Protein AF-A0A1V4V571-F1 (afdb_monomer_lite)

Secondary structure (DSSP, 8-state):
---------S-----S-S-TT--EEEPSS--S--B--TTS-S-B-EEEEEETHHHHT---HHHHHHTTT----HHHHTTSS-----EEEETTEEEEEEEEE-HHHHHHHHHTTSEEE-SSPPPGGG-

Radius of gyration: 15.04 Å; chains: 1; bounding box: 41×31×43 Å

Sequence (127 aa):
MRTSSCQVLAGMVMTEDMPRCSKAIVFEGPEDVYGPCGCGMDMAILPVLVPKVWYVEERPVAVEDQGFCLGQDYRRISGFSCTNVFEHHIGEDEYLANFSCCRRCAEQAVEQGFAVWSEKEYPMSLR

Structure (mmCIF, N/CA/C/O backbone):
data_AF-A0A1V4V571-F1
#
_entry.id   AF-A0A1V4V571-F1
#
loop_
_atom_site.group_PDB
_atom_site.id
_atom_site.type_symbol
_atom_site.label_atom_id
_atom_site.label_alt_id
_atom_site.label_comp_id
_atom_site.label_asym_id
_atom_site.label_entity_id
_atom_site.label_seq_id
_atom_site.pdbx_PDB_ins_code
_atom_site.Cartn_x
_atom_site.Cartn_y
_atom_site.Cartn_z
_atom_site.occupancy
_atom_site.B_iso_or_equiv
_atom_site.auth_seq_id
_atom_site.auth_comp_id
_atom_site.auth_asym_id
_atom_site.auth_atom_id
_atom_site.pdbx_PDB_model_num
ATOM 1 N N . MET A 1 1 ? -10.657 12.141 30.806 1.00 40.62 1 MET A N 1
ATOM 2 C CA . MET A 1 1 ? -11.573 13.001 30.024 1.00 40.62 1 MET A CA 1
ATOM 3 C C . MET A 1 1 ? -10.760 13.913 29.115 1.00 40.62 1 MET A C 1
ATOM 5 O O . MET A 1 1 ? -10.255 14.925 29.581 1.00 40.62 1 MET A O 1
ATOM 9 N N . ARG A 1 2 ? -10.595 13.538 27.844 1.00 30.69 2 ARG A N 1
ATOM 10 C CA . ARG A 1 2 ? -10.249 14.456 26.749 1.00 30.69 2 ARG A CA 1
ATOM 11 C C . ARG A 1 2 ? -10.996 13.971 25.514 1.00 30.69 2 ARG A C 1
ATOM 13 O O . ARG A 1 2 ? -10.610 13.000 24.881 1.00 30.69 2 ARG A O 1
ATOM 20 N N . THR A 1 3 ? -12.129 14.604 25.262 1.00 41.94 3 THR A N 1
ATOM 21 C CA . THR A 1 3 ? -12.856 14.550 23.998 1.00 41.94 3 THR A CA 1
ATOM 22 C C . THR A 1 3 ? -12.029 15.295 22.957 1.00 41.94 3 THR A C 1
ATOM 24 O O . THR A 1 3 ? -11.776 16.485 23.139 1.00 41.94 3 THR A O 1
ATOM 27 N N . SER A 1 4 ? -11.604 14.619 21.892 1.00 37.19 4 SER A N 1
ATOM 28 C CA . SER A 1 4 ? -11.083 15.288 20.699 1.00 37.19 4 SER A CA 1
ATOM 29 C C . SER A 1 4 ? -11.888 14.820 19.495 1.00 37.19 4 SER A C 1
ATOM 31 O O . SER A 1 4 ? -11.753 13.691 19.017 1.00 37.19 4 SER A O 1
ATOM 33 N N . SER A 1 5 ? -12.807 15.692 19.093 1.00 38.78 5 SER A N 1
ATOM 34 C CA . SER A 1 5 ? -13.631 15.586 17.899 1.00 38.78 5 SER A CA 1
ATOM 35 C C . SER A 1 5 ? -12.738 15.586 16.661 1.00 38.78 5 SER A C 1
ATOM 37 O O . SER A 1 5 ? -11.959 16.513 16.467 1.00 38.78 5 SER A O 1
ATOM 39 N N . CYS A 1 6 ? -12.887 14.582 15.801 1.00 38.72 6 CYS A N 1
ATOM 40 C CA . CYS A 1 6 ? -12.353 14.619 14.445 1.00 38.72 6 CYS A CA 1
ATOM 41 C C . CYS A 1 6 ? -13.554 14.593 13.495 1.00 38.72 6 CYS A C 1
ATOM 43 O O . CYS A 1 6 ? -14.197 13.561 13.317 1.00 38.72 6 CYS A O 1
ATOM 45 N N . GLN A 1 7 ? -13.922 15.768 12.984 1.00 34.75 7 GLN A N 1
ATOM 46 C CA . GLN A 1 7 ? -14.890 15.901 11.903 1.00 34.75 7 GLN A CA 1
ATOM 47 C C . GLN A 1 7 ? -14.189 15.491 10.606 1.00 34.75 7 GLN A C 1
ATOM 49 O O . GLN A 1 7 ? -13.417 16.267 10.050 1.00 34.75 7 G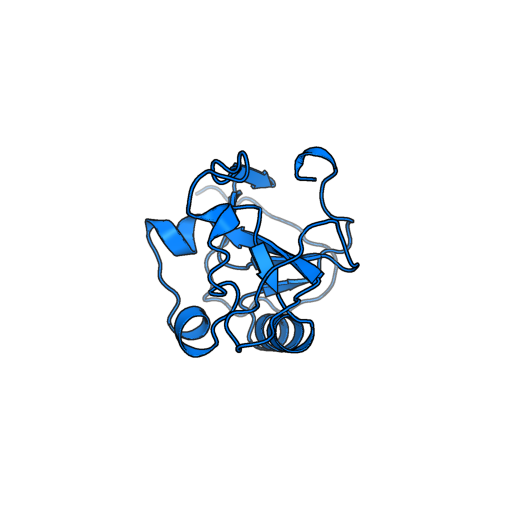LN A O 1
ATOM 54 N N . VAL A 1 8 ? -14.456 14.275 10.136 1.00 41.72 8 VAL A N 1
ATOM 55 C CA . VAL A 1 8 ? -14.208 13.897 8.743 1.00 41.72 8 VAL A CA 1
ATOM 56 C C . VAL A 1 8 ? -15.495 14.185 7.982 1.00 41.72 8 VAL A C 1
ATOM 58 O O . VAL A 1 8 ? -16.567 13.677 8.316 1.00 41.72 8 VAL A O 1
ATOM 61 N N . LEU A 1 9 ? -15.394 15.089 7.013 1.00 38.22 9 LEU A N 1
ATOM 62 C CA . LEU A 1 9 ? -16.478 15.440 6.110 1.00 38.22 9 LEU A CA 1
ATOM 63 C C . LEU A 1 9 ? -16.899 14.208 5.294 1.00 38.22 9 LEU A C 1
ATOM 65 O O . LEU A 1 9 ? -16.070 13.544 4.688 1.00 38.22 9 LEU A O 1
ATOM 69 N N . ALA A 1 10 ? -18.215 13.993 5.278 1.00 38.94 10 ALA A N 1
ATOM 70 C CA . ALA A 1 10 ? -19.000 13.176 4.355 1.00 38.94 10 ALA A CA 1
ATOM 71 C C . ALA A 1 10 ? -18.814 11.640 4.388 1.00 38.94 10 ALA A C 1
ATOM 73 O O . ALA A 1 10 ? -18.152 11.041 3.553 1.00 38.94 10 ALA A O 1
ATOM 74 N N . GLY A 1 11 ? -19.611 10.993 5.248 1.00 39.12 11 GLY A N 1
ATOM 75 C CA . GLY A 1 11 ? -20.496 9.927 4.760 1.00 39.12 11 GLY A CA 1
ATOM 76 C C . GLY A 1 11 ? -19.967 8.494 4.708 1.00 39.12 11 GLY A C 1
ATOM 77 O O . GLY A 1 11 ? -20.285 7.789 3.758 1.00 39.12 11 GLY A O 1
ATOM 78 N N . MET A 1 12 ? -19.261 8.013 5.733 1.00 40.06 12 MET A N 1
ATOM 79 C CA . MET A 1 12 ? -19.077 6.570 5.935 1.00 40.06 12 MET A CA 1
ATOM 80 C C . MET A 1 12 ? -19.382 6.190 7.383 1.00 40.06 12 MET A C 1
ATOM 82 O O . MET A 1 12 ? -18.822 6.749 8.324 1.00 40.06 12 MET A O 1
ATOM 86 N N . VAL A 1 13 ? -20.322 5.257 7.553 1.00 37.69 13 VAL A N 1
ATOM 87 C CA . VAL A 1 13 ? -20.667 4.651 8.840 1.00 37.69 13 VAL A CA 1
ATOM 88 C C . VAL A 1 13 ? -19.448 3.857 9.303 1.00 37.69 13 VAL A C 1
ATOM 90 O O . VAL A 1 13 ? -19.160 2.781 8.790 1.00 37.69 13 VAL A O 1
ATOM 93 N N . MET A 1 14 ? -18.700 4.438 10.236 1.00 36.88 14 MET A N 1
ATOM 94 C CA . MET A 1 14 ? -17.609 3.782 10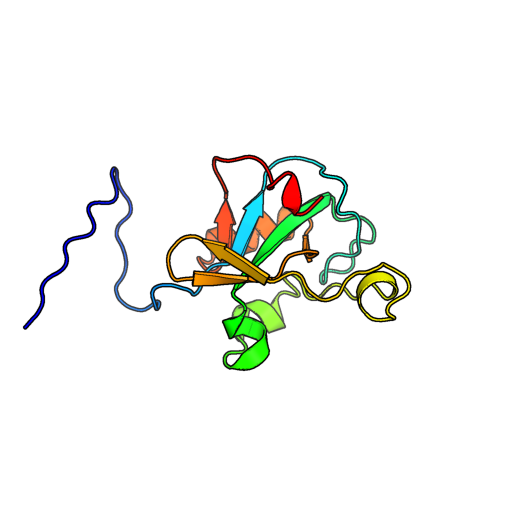.945 1.00 36.88 14 MET A CA 1
ATOM 95 C C . MET A 1 14 ? -18.225 2.708 11.844 1.00 36.88 14 MET A C 1
ATOM 97 O O . MET A 1 14 ? -18.754 3.024 12.907 1.00 36.88 14 MET A O 1
ATOM 101 N N . THR A 1 15 ? -18.212 1.450 11.410 1.00 41.50 15 THR A N 1
ATOM 102 C CA . THR A 1 15 ? -18.465 0.325 12.314 1.00 41.50 15 THR A CA 1
ATOM 103 C C . THR A 1 15 ? -17.322 0.262 13.323 1.00 41.50 15 THR A C 1
ATOM 105 O O . THR A 1 15 ? -16.152 0.173 12.949 1.00 41.50 15 THR A O 1
ATOM 108 N N . GLU A 1 16 ? -17.680 0.386 14.595 1.00 41.47 16 GLU A N 1
ATOM 109 C CA . GLU A 1 16 ? -16.802 0.357 15.761 1.00 41.47 16 GLU A CA 1
ATOM 110 C C . GLU A 1 16 ? -16.140 -1.026 15.902 1.00 41.47 16 GLU A C 1
ATOM 112 O O . GLU A 1 16 ? -16.739 -1.888 16.520 1.00 41.47 16 GLU A O 1
ATOM 117 N N . ASP A 1 17 ? -14.970 -1.263 15.286 1.00 44.22 17 ASP A N 1
ATOM 118 C CA . ASP A 1 17 ? -13.936 -2.226 15.758 1.00 44.22 17 ASP A CA 1
ATOM 119 C C . ASP A 1 17 ? -12.693 -2.301 14.832 1.00 44.22 17 ASP A C 1
ATOM 121 O O . ASP A 1 17 ? -12.148 -3.365 14.551 1.00 44.22 17 ASP A O 1
ATOM 125 N N . MET A 1 18 ? -12.201 -1.166 14.323 1.00 42.97 18 MET A N 1
ATOM 126 C CA . MET A 1 18 ? -10.849 -1.117 13.743 1.00 42.97 18 MET A CA 1
ATOM 127 C C . MET A 1 18 ? -10.070 0.041 14.363 1.00 42.97 18 MET A C 1
ATOM 129 O O . MET A 1 18 ? -10.580 1.169 14.354 1.00 42.97 18 MET A O 1
ATOM 133 N N . PRO A 1 19 ? -8.861 -0.202 14.905 1.00 44.59 19 PRO A N 1
ATOM 134 C CA . PRO A 1 19 ? -8.013 0.862 15.410 1.00 44.59 19 PRO A CA 1
ATOM 135 C C . PRO A 1 19 ? -7.827 1.943 14.343 1.00 44.59 19 PRO A C 1
ATOM 137 O O . PRO A 1 19 ? -7.688 1.671 13.146 1.00 44.59 19 PRO A O 1
ATOM 140 N N . ARG A 1 20 ? -7.817 3.206 14.780 1.00 46.47 20 ARG A N 1
ATOM 141 C CA . ARG A 1 20 ? -7.194 4.269 13.984 1.00 46.47 20 ARG A CA 1
ATOM 142 C C . ARG A 1 20 ? -5.766 3.783 13.711 1.00 46.47 20 ARG A C 1
ATOM 144 O O . ARG A 1 20 ? -5.101 3.448 14.685 1.00 46.47 20 ARG A O 1
ATOM 151 N N . CYS A 1 21 ? -5.355 3.713 12.437 1.00 54.72 21 CYS A N 1
ATOM 152 C CA . CYS A 1 21 ? -4.056 3.195 11.960 1.00 54.72 21 CYS A CA 1
ATOM 153 C C . CYS A 1 21 ? -3.988 1.715 11.486 1.00 54.72 21 CYS A C 1
ATOM 155 O O . CYS A 1 21 ? -2.967 1.054 11.651 1.00 54.72 21 CYS A O 1
ATOM 157 N N . SER A 1 22 ? -5.033 1.177 10.837 1.00 68.12 22 SER A N 1
ATOM 158 C CA . SER A 1 22 ? -5.030 -0.223 10.348 1.00 68.12 22 SER A CA 1
ATOM 159 C C . SER A 1 22 ? -5.311 -0.403 8.852 1.00 68.12 22 SER A C 1
ATOM 161 O O . SER A 1 22 ? -5.699 -1.500 8.460 1.00 68.12 22 SER A O 1
ATOM 163 N N . LYS A 1 23 ? -5.179 0.630 8.005 1.00 86.44 23 LYS A N 1
ATOM 164 C CA . LYS A 1 23 ? -5.485 0.504 6.566 1.00 86.44 23 LYS A CA 1
ATOM 165 C C . LYS A 1 23 ? -4.314 0.894 5.682 1.00 86.44 23 LYS A C 1
ATOM 167 O O . LYS A 1 23 ? -3.744 1.963 5.855 1.00 86.44 23 LYS A O 1
ATOM 172 N N . ALA A 1 24 ? -4.003 0.055 4.701 1.00 90.19 24 ALA A N 1
ATOM 173 C CA . ALA A 1 24 ? -3.082 0.418 3.634 1.00 90.19 24 ALA A CA 1
ATOM 174 C C . ALA A 1 24 ? -3.678 1.497 2.724 1.00 90.19 24 ALA A C 1
ATOM 176 O O . ALA A 1 24 ? -4.891 1.558 2.525 1.00 90.19 24 ALA A O 1
ATOM 177 N N . ILE A 1 25 ? -2.820 2.335 2.153 1.00 91.62 25 ILE A N 1
ATOM 178 C CA . ILE A 1 25 ? -3.221 3.398 1.233 1.00 91.62 25 ILE A CA 1
ATOM 179 C C . ILE A 1 25 ? -2.746 3.014 -0.160 1.00 91.62 25 ILE A C 1
ATOM 181 O O . ILE A 1 25 ? -1.546 2.857 -0.383 1.00 91.62 25 ILE A O 1
ATOM 185 N N . VAL A 1 26 ? -3.684 2.870 -1.088 1.00 91.75 26 VAL A N 1
ATOM 186 C CA . VAL A 1 26 ? -3.412 2.554 -2.490 1.00 91.75 26 VAL A CA 1
ATOM 187 C C . VAL A 1 26 ? -3.525 3.821 -3.324 1.00 91.75 26 VAL A C 1
ATOM 189 O O . VAL A 1 26 ? -4.494 4.567 -3.199 1.00 91.75 26 VAL A O 1
ATOM 192 N N . PHE A 1 27 ? -2.553 4.053 -4.195 1.00 90.44 27 PHE A N 1
ATOM 193 C CA . PHE A 1 27 ? -2.516 5.225 -5.066 1.00 90.44 27 PHE A CA 1
ATOM 194 C C . PHE A 1 27 ? -2.942 4.844 -6.484 1.00 90.44 27 PHE A C 1
ATOM 196 O O . PHE A 1 27 ? -2.570 3.782 -6.991 1.00 90.44 27 PHE A O 1
ATOM 203 N N . GLU A 1 28 ? -3.743 5.698 -7.123 1.00 84.81 28 GLU A N 1
ATOM 204 C CA . GLU A 1 28 ? -4.089 5.523 -8.531 1.00 84.81 28 GLU A CA 1
ATOM 205 C C . GLU A 1 28 ? -2.927 5.950 -9.434 1.00 84.81 28 GLU A C 1
ATOM 207 O O . GLU A 1 28 ? -2.358 7.024 -9.268 1.00 84.81 28 GLU A O 1
ATOM 212 N N . GLY A 1 29 ? -2.619 5.113 -10.427 1.00 68.88 29 GLY A N 1
ATOM 213 C CA . GLY A 1 29 ? -1.644 5.409 -11.477 1.00 68.88 29 GLY A CA 1
ATOM 214 C C . GLY A 1 29 ? -0.434 4.467 -11.461 1.00 68.88 29 GLY A C 1
ATOM 215 O O . GLY A 1 29 ? -0.042 3.989 -10.397 1.00 68.88 29 GLY A O 1
ATOM 216 N N . PRO A 1 30 ? 0.142 4.147 -12.637 1.00 62.66 30 PRO A N 1
ATOM 217 C CA . PRO A 1 30 ? 1.449 3.516 -12.711 1.00 62.66 30 PRO A CA 1
ATOM 218 C C . PRO A 1 30 ? 2.489 4.550 -12.297 1.00 62.66 30 PRO A C 1
ATOM 220 O O . PRO A 1 30 ? 2.869 5.420 -13.077 1.00 62.66 30 PRO A O 1
ATOM 223 N N . GLU A 1 31 ? 2.917 4.478 -11.053 1.00 57.94 31 GLU A N 1
ATOM 224 C CA . GLU A 1 31 ? 4.101 5.205 -10.615 1.00 57.94 31 GLU A CA 1
ATOM 225 C C . GLU A 1 31 ? 5.306 4.272 -10.751 1.00 57.94 31 GLU A C 1
ATOM 227 O O . GLU A 1 31 ? 5.137 3.068 -10.952 1.00 57.94 31 GLU A O 1
ATOM 232 N N . ASP A 1 32 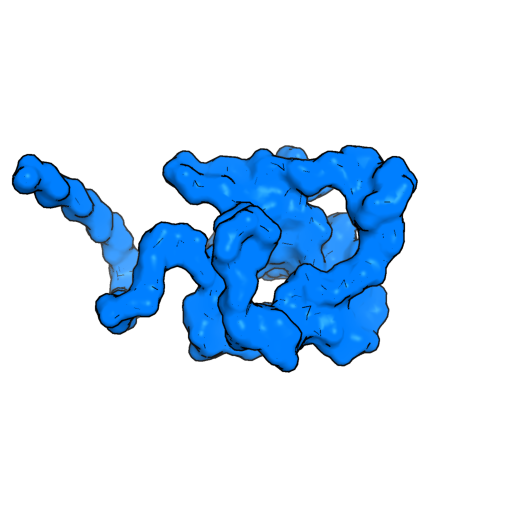? 6.520 4.807 -10.627 1.00 59.81 32 ASP A N 1
ATOM 233 C CA . ASP A 1 32 ? 7.814 4.126 -10.820 1.00 59.81 32 ASP A CA 1
ATOM 234 C C . ASP A 1 32 ? 8.083 2.922 -9.875 1.00 59.81 32 ASP A C 1
ATOM 236 O O . ASP A 1 32 ? 9.200 2.420 -9.745 1.00 59.81 32 ASP A O 1
ATOM 240 N N . VAL A 1 33 ? 7.036 2.409 -9.231 1.00 59.84 33 VAL A N 1
ATOM 241 C CA . VAL A 1 33 ? 6.996 1.305 -8.283 1.00 59.84 33 VAL A CA 1
ATOM 242 C C . VAL A 1 33 ? 6.527 0.031 -8.995 1.00 59.84 33 VAL A C 1
ATOM 244 O O . VAL A 1 33 ? 5.381 -0.403 -8.887 1.00 59.84 33 VAL A O 1
ATOM 247 N N . TYR A 1 34 ? 7.446 -0.604 -9.721 1.00 71.00 34 TYR A N 1
ATOM 248 C CA . TYR A 1 34 ? 7.195 -1.880 -10.401 1.00 71.00 34 TYR A CA 1
ATOM 249 C C . TYR A 1 34 ? 7.676 -3.055 -9.555 1.00 71.00 34 TYR A C 1
ATOM 251 O O . TYR A 1 34 ? 8.824 -3.074 -9.093 1.00 71.00 34 TYR A O 1
ATOM 259 N N . GLY A 1 35 ? 6.839 -4.071 -9.374 1.00 74.19 35 GLY A N 1
ATOM 260 C CA . GLY A 1 35 ? 7.240 -5.292 -8.675 1.00 74.19 35 GLY A CA 1
ATOM 261 C C . GLY A 1 35 ? 6.191 -6.395 -8.733 1.00 74.19 35 GLY A C 1
ATOM 262 O O . GLY A 1 35 ? 5.098 -6.169 -9.248 1.00 74.19 35 GLY A O 1
ATOM 263 N N . PRO A 1 36 ? 6.497 -7.586 -8.204 1.00 76.44 36 PRO A N 1
ATOM 264 C CA . PRO A 1 36 ? 5.532 -8.668 -8.122 1.00 76.44 36 PRO A CA 1
ATOM 265 C C . PRO A 1 36 ? 4.415 -8.339 -7.126 1.00 76.44 36 PRO A C 1
ATOM 267 O O . PRO A 1 36 ? 4.636 -7.723 -6.083 1.00 76.44 36 PRO A O 1
ATOM 270 N N . CYS A 1 37 ? 3.207 -8.796 -7.428 1.00 83.88 37 CYS A N 1
ATOM 271 C CA . CYS A 1 37 ? 2.110 -8.877 -6.472 1.00 83.88 37 CYS A CA 1
ATOM 272 C C . CYS A 1 37 ? 2.157 -10.233 -5.757 1.00 83.88 37 CYS A C 1
ATOM 274 O O . CYS A 1 37 ? 2.486 -11.245 -6.376 1.00 83.88 37 CYS A O 1
ATOM 276 N N . GLY A 1 38 ? 1.753 -10.296 -4.485 1.00 77.81 38 GLY A N 1
ATOM 277 C CA . GLY A 1 38 ? 1.722 -11.565 -3.746 1.00 77.81 38 GLY A CA 1
ATOM 278 C C . GLY A 1 38 ? 0.705 -12.584 -4.277 1.00 77.81 38 GLY A C 1
ATOM 279 O O . GLY A 1 38 ? 0.785 -13.752 -3.922 1.00 77.81 38 GLY A O 1
ATOM 280 N N . CYS A 1 39 ? -0.193 -12.189 -5.187 1.00 83.38 39 CYS A N 1
ATOM 281 C CA . CYS A 1 39 ? -1.079 -13.113 -5.901 1.00 83.38 39 CYS A CA 1
ATOM 282 C C . CYS A 1 39 ? -0.413 -13.863 -7.073 1.00 83.38 39 CYS A C 1
ATOM 284 O O . CYS A 1 39 ? -1.080 -14.655 -7.737 1.00 83.38 39 CYS A O 1
ATOM 286 N N . GLY A 1 40 ? 0.871 -13.602 -7.357 1.00 79.75 40 GLY A N 1
ATOM 287 C CA . GLY A 1 40 ? 1.616 -14.226 -8.458 1.00 79.75 40 GLY A CA 1
ATOM 288 C C . GLY A 1 40 ? 1.621 -13.432 -9.770 1.00 79.75 40 GLY A C 1
ATOM 289 O O . GLY A 1 40 ? 2.048 -13.955 -10.792 1.00 79.75 40 GLY A O 1
ATOM 290 N N . MET A 1 41 ? 1.148 -12.181 -9.771 1.00 80.56 41 MET A N 1
ATOM 291 C CA . MET A 1 41 ? 1.312 -11.280 -10.919 1.00 80.56 41 MET A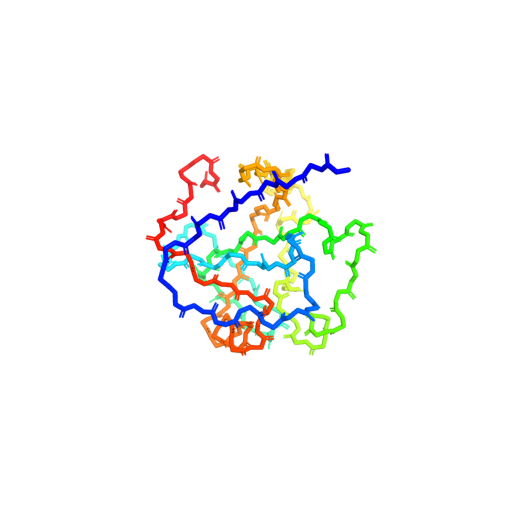 CA 1
ATOM 292 C C . MET A 1 41 ? 2.716 -10.665 -10.914 1.00 80.56 41 MET A C 1
ATOM 294 O O . MET A 1 41 ? 3.069 -9.968 -9.968 1.00 80.56 41 MET A O 1
ATOM 298 N N . ASP A 1 42 ? 3.474 -10.846 -11.995 1.00 69.31 42 ASP A N 1
ATOM 299 C CA . ASP A 1 42 ? 4.882 -10.420 -12.076 1.00 69.31 42 ASP A CA 1
ATOM 300 C C . ASP A 1 42 ? 5.088 -8.897 -12.194 1.00 69.31 42 ASP A C 1
ATOM 302 O O . ASP A 1 42 ? 6.169 -8.392 -11.895 1.00 69.31 42 ASP A O 1
ATOM 306 N N . MET A 1 43 ? 4.062 -8.148 -12.620 1.00 75.50 43 MET A N 1
ATOM 307 C CA . MET A 1 43 ? 4.147 -6.701 -12.851 1.00 75.50 43 MET A CA 1
ATOM 308 C C . MET A 1 43 ? 2.931 -5.962 -12.279 1.00 75.50 43 MET A C 1
ATOM 310 O O . MET A 1 43 ? 1.987 -5.612 -12.986 1.00 75.50 43 MET A O 1
ATOM 314 N N . ALA A 1 44 ? 2.958 -5.728 -10.971 1.00 83.38 44 ALA A N 1
ATOM 315 C CA . ALA A 1 44 ? 2.085 -4.781 -10.296 1.00 83.38 44 ALA A CA 1
ATOM 316 C C . ALA A 1 44 ? 2.614 -3.349 -10.436 1.00 83.38 44 ALA A C 1
ATOM 318 O O . ALA A 1 44 ? 3.821 -3.119 -10.378 1.00 83.38 44 ALA A O 1
ATOM 319 N N . ILE A 1 45 ? 1.681 -2.408 -10.595 1.00 83.25 45 ILE A N 1
ATOM 320 C CA . ILE A 1 45 ? 1.967 -0.999 -10.906 1.00 83.25 45 ILE A CA 1
ATOM 321 C C . ILE A 1 45 ? 1.363 -0.014 -9.905 1.00 83.25 45 ILE A C 1
ATOM 323 O O . ILE A 1 45 ? 1.669 1.166 -9.984 1.00 83.25 45 ILE A O 1
ATOM 327 N N . LEU A 1 46 ? 0.472 -0.460 -9.009 1.00 88.88 46 LEU A N 1
ATOM 328 C CA . LEU A 1 46 ? -0.166 0.445 -8.054 1.00 88.88 46 LEU A CA 1
ATOM 329 C C . LEU A 1 46 ? 0.713 0.565 -6.814 1.00 88.88 46 LEU A C 1
ATOM 331 O O . LEU A 1 46 ? 0.913 -0.459 -6.152 1.00 88.88 46 LEU A O 1
ATOM 335 N N . PRO A 1 47 ? 1.207 1.760 -6.465 1.00 87.00 47 PRO A N 1
ATOM 336 C CA . PRO A 1 47 ? 1.932 1.971 -5.224 1.00 87.00 47 PRO A CA 1
ATOM 337 C C . PRO A 1 47 ? 1.022 1.791 -4.026 1.00 87.00 47 PRO A C 1
ATOM 339 O O . PRO A 1 47 ? -0.159 2.156 -4.051 1.00 87.00 47 PRO A O 1
ATOM 342 N N . VAL A 1 48 ? 1.605 1.271 -2.956 1.00 88.06 48 VAL A N 1
ATOM 343 C CA . VAL A 1 48 ? 0.919 1.096 -1.687 1.00 88.06 48 VAL A CA 1
ATOM 344 C C . VAL A 1 48 ? 1.805 1.602 -0.558 1.00 88.06 48 VAL A C 1
ATOM 346 O O . VAL A 1 48 ? 2.986 1.262 -0.484 1.00 88.06 48 VAL A O 1
ATOM 349 N N . LEU A 1 49 ? 1.214 2.394 0.332 1.00 88.38 49 LEU A N 1
ATOM 350 C CA . LEU A 1 49 ? 1.755 2.636 1.662 1.00 88.38 49 LEU A CA 1
ATOM 351 C C . LEU A 1 49 ? 1.113 1.648 2.628 1.00 88.38 49 LEU A C 1
ATOM 353 O O . LEU A 1 49 ? -0.113 1.609 2.758 1.00 88.38 49 LEU A O 1
ATOM 357 N N . VAL A 1 50 ? 1.935 0.848 3.299 1.00 87.69 50 VAL A N 1
ATOM 358 C CA . VAL A 1 50 ? 1.456 -0.171 4.239 1.00 87.69 50 VAL A CA 1
ATOM 359 C C . VAL A 1 50 ? 1.696 0.310 5.670 1.00 87.69 50 VAL A C 1
ATOM 361 O O . VAL A 1 50 ? 2.793 0.795 5.938 1.00 87.69 50 VAL A O 1
ATOM 364 N N . PRO A 1 51 ? 0.730 0.207 6.601 1.00 87.38 51 PRO A N 1
ATOM 365 C CA . PRO A 1 51 ? 0.954 0.600 7.987 1.00 87.38 51 PRO A CA 1
ATOM 366 C C . PRO A 1 51 ? 2.142 -0.163 8.571 1.00 87.38 51 PRO A C 1
ATOM 368 O O . PRO A 1 51 ? 2.210 -1.389 8.468 1.00 87.38 51 PRO A O 1
ATOM 371 N N . LYS A 1 52 ? 3.081 0.541 9.207 1.00 83.62 52 LYS A N 1
ATOM 372 C CA . LYS A 1 52 ? 4.276 -0.085 9.798 1.00 83.62 52 LYS A CA 1
ATOM 373 C C . LYS A 1 52 ? 3.917 -1.125 10.859 1.00 83.62 52 LYS A C 1
ATOM 375 O O . LYS A 1 52 ? 4.571 -2.165 10.956 1.00 83.62 52 LYS A O 1
ATOM 380 N N . VAL A 1 53 ? 2.830 -0.884 11.591 1.00 81.88 53 VAL A N 1
ATOM 381 C CA . VAL A 1 53 ? 2.307 -1.798 12.613 1.00 81.88 53 VAL A CA 1
ATOM 382 C C . VAL A 1 53 ? 1.996 -3.195 12.054 1.00 81.88 53 VAL A C 1
ATOM 384 O O . VAL A 1 53 ? 2.251 -4.167 12.756 1.00 81.88 53 VAL A O 1
ATOM 387 N N . TRP A 1 54 ? 1.599 -3.326 10.776 1.00 80.12 54 TRP A N 1
ATOM 388 C CA . TRP A 1 54 ? 1.339 -4.620 10.112 1.00 80.12 54 TRP A CA 1
ATOM 389 C C . TRP A 1 54 ? 2.579 -5.517 9.927 1.00 80.12 54 TRP A C 1
ATOM 391 O O . TRP A 1 54 ? 2.469 -6.673 9.516 1.00 80.12 54 TRP A O 1
ATOM 401 N N . TYR A 1 55 ? 3.778 -4.980 10.143 1.00 71.94 55 TYR A N 1
ATOM 402 C CA . TYR A 1 55 ? 5.023 -5.744 10.037 1.00 71.94 55 TYR A CA 1
ATOM 403 C C . TYR A 1 55 ? 5.763 -5.851 11.367 1.00 71.94 55 TYR A C 1
ATOM 405 O O . TYR A 1 55 ? 6.511 -6.810 11.563 1.00 71.94 55 TYR A O 1
ATOM 413 N N . VAL A 1 56 ? 5.580 -4.876 12.262 1.00 70.06 56 VAL A N 1
ATOM 414 C CA . VAL A 1 56 ? 6.299 -4.808 13.541 1.00 70.06 56 VAL A CA 1
ATOM 415 C C . VAL A 1 56 ? 5.529 -5.497 14.668 1.00 70.06 56 VAL A C 1
ATOM 417 O O . VAL A 1 56 ? 6.151 -6.161 15.494 1.00 70.06 56 VAL A O 1
ATOM 420 N N . GLU A 1 57 ? 4.199 -5.374 14.703 1.00 67.25 57 GLU A N 1
ATOM 421 C CA . GLU A 1 57 ? 3.396 -5.785 15.866 1.00 67.25 57 GLU A CA 1
ATOM 422 C C . GLU A 1 57 ? 2.210 -6.677 15.488 1.00 67.25 57 GLU A C 1
ATOM 424 O O . GLU A 1 57 ? 1.981 -7.714 16.110 1.00 67.25 57 GLU A O 1
ATOM 429 N N . GLU A 1 58 ? 1.474 -6.306 14.445 1.00 66.62 58 GLU A N 1
ATOM 430 C CA . GLU A 1 58 ? 0.263 -6.986 14.002 1.00 66.62 58 GLU A CA 1
ATOM 431 C C . GLU A 1 58 ? 0.534 -7.709 12.690 1.00 66.62 58 GLU A C 1
ATOM 433 O O . GLU A 1 58 ? 1.149 -7.148 11.803 1.00 66.62 58 GLU A O 1
ATOM 438 N N . ARG A 1 59 ? 0.047 -8.937 12.517 1.00 66.38 59 ARG A N 1
ATOM 439 C CA . ARG A 1 59 ? -0.015 -9.596 11.204 1.00 66.38 59 ARG A CA 1
ATOM 440 C C . ARG A 1 59 ? -1.472 -9.898 10.905 1.00 66.38 59 ARG A C 1
ATOM 442 O O . ARG A 1 59 ? -1.968 -10.940 11.337 1.00 66.38 59 ARG A O 1
ATOM 449 N N . PRO A 1 60 ? -2.202 -8.976 10.256 1.00 69.25 60 PRO A N 1
ATOM 450 C CA . PRO A 1 60 ? -3.614 -9.196 9.994 1.00 69.25 60 PRO A CA 1
ATOM 451 C C . PRO A 1 60 ? -3.790 -10.456 9.140 1.00 69.25 60 PRO A C 1
ATOM 453 O O . PRO A 1 60 ? -3.307 -10.515 8.012 1.00 69.25 60 PRO A O 1
ATOM 456 N N . VAL A 1 61 ? -4.505 -11.457 9.662 1.00 69.12 61 VAL A N 1
ATOM 457 C CA . VAL A 1 61 ? -4.709 -12.756 8.986 1.00 69.12 61 VAL A CA 1
ATOM 458 C C . VAL A 1 61 ? -5.288 -12.569 7.580 1.00 69.12 61 VAL A C 1
ATOM 460 O O . VAL A 1 61 ? -4.851 -13.210 6.634 1.00 69.12 61 VAL A O 1
ATOM 463 N N . ALA A 1 62 ? -6.195 -11.602 7.411 1.00 67.62 62 ALA A N 1
ATOM 464 C CA . ALA A 1 62 ? -6.771 -11.267 6.110 1.00 67.62 62 ALA A CA 1
ATOM 465 C C . ALA A 1 62 ? -5.727 -10.806 5.071 1.00 67.62 62 ALA A C 1
ATOM 467 O O . ALA A 1 62 ? -5.895 -11.072 3.882 1.00 67.62 62 ALA A O 1
ATOM 468 N N . VAL A 1 63 ? -4.652 -10.137 5.506 1.00 70.81 63 VAL A N 1
ATOM 469 C CA . VAL A 1 63 ? -3.545 -9.700 4.638 1.00 70.81 63 VAL A CA 1
ATOM 470 C C . VAL A 1 63 ? -2.660 -10.890 4.270 1.00 70.81 63 VAL A C 1
ATOM 472 O O . VAL A 1 63 ? -2.299 -11.035 3.099 1.00 70.81 63 VAL A O 1
ATOM 475 N N . GLU A 1 64 ? -2.362 -11.763 5.240 1.00 70.88 64 GLU A N 1
ATOM 476 C CA . GLU A 1 64 ? -1.581 -12.986 5.010 1.00 70.88 64 GLU A CA 1
ATOM 477 C C . GLU A 1 64 ? -2.286 -13.943 4.036 1.00 70.88 64 GLU A C 1
ATOM 479 O O . GLU A 1 64 ? -1.673 -14.373 3.057 1.00 70.88 64 GLU A O 1
ATOM 484 N N . ASP A 1 65 ? -3.584 -14.190 4.224 1.00 72.62 65 ASP A N 1
ATOM 485 C CA . ASP A 1 65 ? -4.368 -15.116 3.394 1.00 72.62 65 ASP A CA 1
ATOM 486 C C . ASP A 1 65 ? -4.516 -14.651 1.934 1.00 72.62 65 ASP A C 1
ATOM 488 O O . ASP A 1 65 ? -4.706 -15.463 1.025 1.00 72.62 65 ASP A O 1
ATOM 492 N N . GLN A 1 66 ? -4.443 -13.341 1.685 1.00 74.06 66 GLN A N 1
ATOM 493 C CA . GLN A 1 66 ? -4.708 -12.747 0.367 1.00 74.06 66 GLN A CA 1
ATOM 494 C C . GLN A 1 66 ? -3.453 -12.341 -0.395 1.00 74.06 66 GLN A C 1
ATOM 496 O O . GLN A 1 66 ? -3.545 -11.920 -1.552 1.00 74.06 66 GLN A O 1
ATOM 501 N N . GLY A 1 67 ? -2.278 -12.440 0.230 1.00 71.88 67 GLY A N 1
ATOM 502 C CA . GLY A 1 67 ? -1.022 -12.050 -0.404 1.00 71.88 67 GLY A CA 1
ATOM 503 C C . GLY A 1 67 ? -0.922 -10.550 -0.704 1.00 71.88 67 GLY A C 1
ATOM 504 O O . GLY A 1 67 ? -0.081 -10.140 -1.511 1.00 71.88 67 GLY A O 1
ATOM 505 N N . PHE A 1 68 ? -1.776 -9.711 -0.106 1.00 82.88 68 PHE A N 1
ATOM 506 C CA . PHE A 1 68 ? -1.774 -8.273 -0.366 1.00 82.88 68 PHE A CA 1
ATOM 507 C C . PHE A 1 68 ? -0.455 -7.664 0.131 1.00 82.88 68 PHE A C 1
ATOM 509 O O . PHE A 1 68 ? -0.108 -7.793 1.299 1.00 82.88 68 PHE A O 1
ATOM 516 N N . CYS A 1 69 ? 0.307 -7.038 -0.773 1.00 76.69 69 CYS A N 1
ATOM 517 C CA . CYS A 1 69 ? 1.649 -6.503 -0.494 1.00 76.69 69 CYS A CA 1
ATOM 518 C C . CYS A 1 69 ? 2.676 -7.530 0.040 1.00 76.69 69 CYS A C 1
ATOM 520 O O . CYS A 1 69 ? 3.696 -7.140 0.602 1.00 76.69 69 CYS A O 1
ATOM 522 N N . LEU A 1 70 ? 2.467 -8.831 -0.211 1.00 74.69 70 LEU A N 1
ATOM 523 C CA . LEU A 1 70 ? 3.419 -9.908 0.123 1.00 74.69 70 LEU A CA 1
ATOM 524 C C . LEU A 1 70 ? 4.271 -10.381 -1.070 1.00 74.69 70 LEU A C 1
ATOM 526 O O . LEU A 1 70 ? 4.976 -11.385 -0.982 1.00 74.69 70 LEU A O 1
ATOM 530 N N . GLY A 1 71 ? 4.212 -9.675 -2.202 1.00 65.75 71 GLY A N 1
ATOM 531 C CA . GLY A 1 71 ? 5.042 -9.972 -3.367 1.00 65.75 71 GLY A CA 1
ATOM 532 C C . GLY A 1 71 ? 6.525 -9.780 -3.048 1.00 65.75 71 GLY A C 1
ATOM 533 O O . GLY A 1 71 ? 6.948 -8.694 -2.657 1.00 65.75 71 GLY A O 1
ATOM 534 N N . GLN A 1 72 ? 7.323 -10.836 -3.209 1.00 58.19 72 GLN A N 1
ATOM 535 C CA . GLN A 1 72 ? 8.757 -10.792 -2.927 1.00 58.19 72 GLN A CA 1
ATOM 536 C C . GLN A 1 72 ? 9.506 -10.104 -4.071 1.00 58.19 72 GLN A C 1
ATOM 538 O O . GLN A 1 72 ? 9.843 -10.732 -5.071 1.00 58.19 72 GLN A O 1
ATOM 543 N N . ASP A 1 73 ? 9.808 -8.815 -3.927 1.00 61.91 73 ASP A N 1
ATOM 544 C CA . ASP A 1 73 ? 10.778 -8.149 -4.796 1.00 61.91 73 ASP A CA 1
ATOM 545 C C . ASP A 1 73 ? 12.179 -8.270 -4.184 1.00 61.91 73 ASP A C 1
ATOM 547 O O . ASP A 1 73 ? 12.563 -7.509 -3.292 1.00 61.91 73 ASP A O 1
ATOM 551 N N . TYR A 1 74 ? 12.967 -9.231 -4.670 1.00 52.03 74 TYR A N 1
ATOM 552 C CA . TYR A 1 74 ? 14.335 -9.459 -4.194 1.00 52.03 74 TYR A CA 1
ATOM 553 C C . TYR A 1 74 ? 15.232 -8.217 -4.319 1.00 52.03 74 TYR A C 1
ATOM 555 O O . TYR A 1 74 ? 16.176 -8.088 -3.536 1.00 52.03 74 TYR A O 1
ATOM 563 N N . ARG A 1 75 ? 14.934 -7.282 -5.238 1.00 57.28 75 ARG A N 1
ATOM 564 C CA . ARG A 1 75 ? 15.664 -6.006 -5.355 1.00 57.28 75 ARG A CA 1
ATOM 565 C C . ARG A 1 75 ? 15.463 -5.147 -4.105 1.00 57.28 75 ARG A C 1
ATOM 567 O O . ARG A 1 75 ? 16.443 -4.611 -3.594 1.00 57.28 75 ARG A O 1
ATOM 574 N N . ARG A 1 76 ? 14.230 -5.129 -3.578 1.00 55.31 76 ARG A N 1
ATOM 575 C CA . ARG A 1 76 ? 13.815 -4.391 -2.371 1.00 55.31 76 ARG A CA 1
ATOM 576 C C . ARG A 1 76 ? 14.351 -5.027 -1.084 1.00 55.31 76 ARG A C 1
ATOM 578 O O . ARG A 1 76 ? 14.673 -4.312 -0.144 1.00 55.31 76 ARG A O 1
ATOM 585 N N . ILE A 1 77 ? 14.485 -6.356 -1.063 1.00 46.84 77 ILE A N 1
ATOM 586 C CA . ILE A 1 77 ? 14.942 -7.142 0.101 1.00 46.84 77 ILE A CA 1
ATOM 587 C C . ILE A 1 77 ? 16.478 -7.213 0.197 1.00 46.84 77 ILE A C 1
ATOM 589 O O . ILE A 1 77 ? 17.029 -7.233 1.294 1.00 46.84 77 ILE A O 1
ATOM 593 N N . SER A 1 78 ? 17.190 -7.248 -0.934 1.00 44.88 78 SER A N 1
ATOM 594 C CA . SER A 1 78 ? 18.635 -7.556 -0.966 1.00 44.88 78 SER A CA 1
ATOM 595 C C . SER A 1 78 ? 19.549 -6.326 -0.963 1.00 44.88 78 SER A C 1
ATOM 597 O O . SER A 1 78 ? 20.745 -6.462 -1.207 1.00 44.88 78 SER A O 1
ATOM 599 N N . GLY A 1 79 ? 19.007 -5.125 -0.737 1.00 43.34 79 GLY A N 1
ATOM 600 C CA . GLY A 1 79 ? 19.795 -3.886 -0.665 1.00 43.34 79 GLY A CA 1
ATOM 601 C C . GLY A 1 79 ? 20.475 -3.472 -1.978 1.00 43.34 79 GLY A C 1
ATOM 602 O O . GLY A 1 79 ? 21.371 -2.632 -1.962 1.00 43.34 79 GLY A O 1
ATOM 603 N N . PHE A 1 80 ? 20.074 -4.062 -3.112 1.00 45.56 80 PHE A N 1
ATOM 604 C CA . PHE A 1 80 ? 20.544 -3.667 -4.446 1.00 45.56 80 PHE A CA 1
ATOM 605 C C . PHE A 1 80 ? 19.697 -2.547 -5.065 1.00 45.56 80 PHE A C 1
ATOM 607 O O . PHE A 1 80 ? 20.177 -1.855 -5.960 1.00 45.56 80 PHE A O 1
ATOM 614 N N . SER A 1 81 ? 18.475 -2.317 -4.575 1.00 43.84 81 SER A N 1
ATOM 615 C CA . SER A 1 81 ? 17.910 -0.967 -4.554 1.00 43.84 81 SER A CA 1
ATOM 616 C C . SER A 1 81 ? 18.320 -0.298 -3.246 1.00 43.84 81 SER A C 1
ATOM 618 O O . SER A 1 81 ? 18.409 -0.960 -2.215 1.00 43.84 81 SER A O 1
ATOM 620 N N . CYS A 1 82 ? 18.548 1.013 -3.255 1.00 39.50 82 CYS A N 1
ATOM 621 C CA . CYS A 1 82 ? 18.878 1.835 -2.082 1.00 39.50 82 CYS A CA 1
ATOM 622 C C . CYS A 1 82 ? 17.750 1.897 -1.015 1.00 39.50 82 CYS A C 1
ATOM 624 O O . CYS A 1 82 ? 17.617 2.883 -0.295 1.00 39.50 82 CYS A O 1
ATOM 626 N N . THR A 1 83 ? 16.892 0.882 -0.937 1.00 46.56 83 THR A N 1
ATOM 627 C CA . THR A 1 83 ? 15.654 0.810 -0.167 1.00 46.56 83 THR A CA 1
ATOM 628 C C . THR A 1 83 ? 15.927 0.292 1.238 1.00 46.56 83 THR A C 1
ATOM 630 O O . THR A 1 83 ? 15.615 -0.849 1.572 1.00 46.56 83 THR A O 1
ATOM 633 N N . ASN A 1 84 ? 16.450 1.164 2.100 1.00 51.16 84 ASN A N 1
ATOM 634 C CA . ASN A 1 84 ? 15.944 1.148 3.469 1.00 51.16 84 ASN A CA 1
ATOM 635 C C . ASN A 1 84 ? 14.440 1.418 3.352 1.00 51.16 84 ASN A C 1
ATOM 637 O O . ASN A 1 84 ? 14.051 2.345 2.640 1.00 51.16 84 ASN A O 1
ATOM 641 N N . VAL A 1 85 ? 13.597 0.582 3.954 1.00 60.00 85 VAL A N 1
ATOM 642 C CA . VAL A 1 85 ? 12.151 0.818 3.986 1.00 60.00 85 VAL A CA 1
ATOM 643 C C . VAL A 1 85 ? 11.925 2.253 4.468 1.00 60.00 85 VAL A C 1
ATOM 645 O O . VAL A 1 85 ? 12.303 2.586 5.589 1.00 60.00 85 VAL A O 1
ATOM 648 N N . PHE A 1 86 ? 11.422 3.123 3.589 1.00 69.12 86 PHE A N 1
ATOM 649 C CA . PHE A 1 86 ? 11.289 4.536 3.915 1.00 69.12 86 PHE A CA 1
ATOM 650 C C . PHE A 1 86 ? 10.020 4.705 4.735 1.00 69.12 86 PHE A C 1
ATOM 652 O O . PHE A 1 86 ? 8.920 4.392 4.270 1.00 69.12 86 PHE A O 1
ATOM 659 N N . GLU A 1 87 ? 10.201 5.150 5.971 1.00 77.44 87 GLU A N 1
ATOM 660 C CA . GLU A 1 87 ? 9.106 5.477 6.866 1.00 77.44 87 GLU A CA 1
ATOM 661 C C . GLU A 1 87 ? 8.490 6.799 6.417 1.00 77.44 87 GLU A C 1
ATOM 663 O O . GLU A 1 87 ? 9.187 7.794 6.205 1.00 77.44 87 GLU A O 1
ATOM 668 N N . HIS A 1 88 ? 7.177 6.801 6.231 1.00 81.06 88 HIS A N 1
ATOM 669 C CA . HIS A 1 88 ? 6.428 7.985 5.862 1.00 81.06 88 HIS A CA 1
ATOM 670 C C . HIS A 1 88 ? 5.362 8.268 6.911 1.00 81.06 88 HIS A C 1
ATOM 672 O O . HIS A 1 88 ? 4.501 7.430 7.177 1.00 81.06 88 HIS A O 1
ATOM 678 N N . HIS A 1 89 ? 5.415 9.466 7.486 1.00 83.75 89 HIS A N 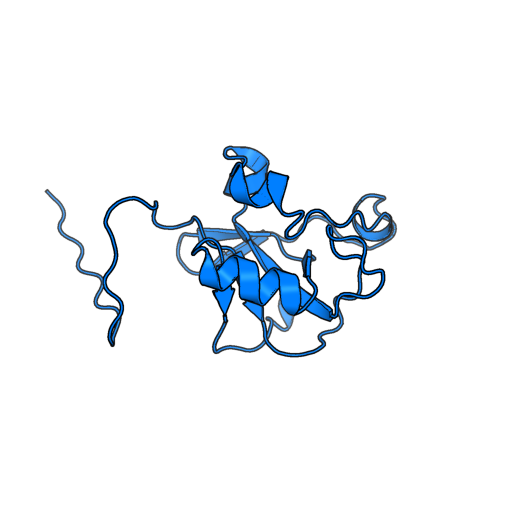1
ATOM 679 C CA . HIS A 1 89 ? 4.449 9.921 8.477 1.00 83.75 89 HIS A CA 1
ATOM 680 C C . HIS A 1 89 ? 3.289 10.642 7.802 1.00 83.75 89 HIS A C 1
ATOM 682 O O . HIS A 1 89 ? 3.488 11.629 7.088 1.00 83.75 89 HIS A O 1
ATOM 688 N N . ILE A 1 90 ? 2.068 10.187 8.075 1.00 82.81 90 ILE A N 1
ATOM 689 C CA . ILE A 1 90 ? 0.838 10.882 7.688 1.00 82.81 90 ILE A CA 1
ATOM 690 C C . ILE A 1 90 ? 0.067 11.190 8.971 1.00 82.81 90 ILE A C 1
ATOM 692 O O . ILE A 1 90 ? -0.587 10.326 9.545 1.00 82.81 90 ILE A O 1
ATOM 696 N N . GLY A 1 91 ? 0.150 12.437 9.438 1.00 81.81 91 GLY A N 1
ATOM 697 C CA . GLY A 1 91 ? -0.395 12.806 10.746 1.00 81.81 91 GLY A CA 1
ATOM 698 C C . GLY A 1 91 ? 0.417 12.173 11.878 1.00 81.81 91 GLY A C 1
ATOM 699 O O . GLY A 1 91 ? 1.610 12.440 11.988 1.00 81.81 91 GLY A O 1
ATOM 700 N N . GLU A 1 92 ? -0.235 11.361 12.710 1.00 79.88 92 GLU A N 1
ATOM 701 C CA . GLU A 1 92 ? 0.399 10.604 13.805 1.00 79.88 92 GLU A CA 1
ATOM 702 C C . GLU A 1 92 ? 0.776 9.166 13.389 1.00 79.88 92 GLU A C 1
ATOM 704 O O . GLU A 1 92 ? 1.394 8.446 14.168 1.00 79.88 92 GLU A O 1
ATOM 709 N N . ASP A 1 93 ? 0.431 8.759 12.162 1.00 83.75 93 ASP A N 1
ATOM 710 C CA . ASP A 1 93 ? 0.533 7.380 11.686 1.00 83.75 93 ASP A CA 1
ATOM 711 C C . ASP A 1 93 ? 1.823 7.136 10.880 1.00 83.75 93 ASP A C 1
ATOM 713 O O . ASP A 1 93 ? 2.213 7.966 10.050 1.00 83.75 93 ASP A O 1
ATOM 717 N N . GLU A 1 94 ? 2.454 5.971 11.078 1.00 86.75 94 GLU A N 1
ATOM 718 C CA . GLU A 1 94 ? 3.674 5.552 10.371 1.00 86.75 94 GLU A CA 1
ATOM 719 C C . GLU A 1 94 ? 3.382 4.511 9.281 1.00 86.75 94 GLU A C 1
ATOM 721 O O . GLU A 1 94 ? 2.826 3.438 9.540 1.00 86.75 94 GLU A O 1
ATOM 726 N N . TYR A 1 95 ? 3.839 4.792 8.062 1.00 86.62 95 TYR A N 1
ATOM 727 C CA . TYR A 1 95 ? 3.692 3.914 6.906 1.00 86.62 95 TYR A CA 1
ATOM 728 C C . TYR A 1 95 ? 5.040 3.504 6.326 1.00 86.62 95 TYR A C 1
ATOM 730 O O . TYR A 1 95 ? 6.030 4.225 6.419 1.00 86.62 95 TYR A O 1
ATOM 738 N N . LEU A 1 96 ? 5.049 2.353 5.667 1.00 84.06 96 LEU A N 1
ATOM 739 C CA . LEU A 1 96 ? 6.167 1.825 4.911 1.00 84.06 96 LEU A CA 1
ATOM 740 C C . LEU A 1 96 ? 5.885 1.985 3.416 1.00 84.06 96 LEU A C 1
ATOM 742 O O . LEU A 1 96 ? 4.833 1.570 2.919 1.00 84.06 96 LEU A O 1
ATOM 746 N N . ALA A 1 97 ? 6.836 2.596 2.716 1.00 81.25 97 ALA A N 1
ATOM 747 C CA . ALA A 1 97 ? 6.814 2.773 1.268 1.00 81.25 97 ALA A CA 1
ATOM 748 C C . ALA A 1 97 ? 7.464 1.595 0.522 1.00 81.25 97 ALA A C 1
ATOM 750 O O . ALA A 1 97 ? 7.933 0.632 1.129 1.00 81.25 97 ALA A O 1
ATOM 751 N N . ASN A 1 98 ? 7.530 1.697 -0.811 1.00 77.88 98 ASN A N 1
ATOM 752 C CA . ASN A 1 98 ? 8.091 0.676 -1.704 1.00 77.88 98 ASN A CA 1
ATOM 753 C C . ASN A 1 98 ? 7.299 -0.637 -1.715 1.00 77.88 98 ASN A C 1
ATOM 755 O O . ASN A 1 98 ? 7.883 -1.710 -1.870 1.00 77.88 98 ASN A O 1
ATOM 759 N N . PHE A 1 99 ? 5.972 -0.570 -1.606 1.00 81.56 99 PHE A N 1
ATOM 760 C CA . PHE A 1 99 ? 5.082 -1.692 -1.901 1.00 81.56 99 PHE A CA 1
ATOM 761 C C . PHE A 1 99 ? 4.299 -1.408 -3.175 1.00 81.56 99 PHE A C 1
ATOM 763 O O . PHE A 1 99 ? 3.975 -0.265 -3.486 1.00 81.56 99 PHE A O 1
ATOM 770 N N . SER A 1 100 ? 4.022 -2.464 -3.934 1.00 82.38 100 SER A N 1
ATOM 771 C CA . SER A 1 100 ? 3.210 -2.383 -5.145 1.00 82.38 100 SER A CA 1
ATOM 772 C C . SER A 1 100 ? 2.211 -3.530 -5.184 1.00 82.38 100 SER A C 1
ATOM 774 O O . SER A 1 100 ? 2.515 -4.637 -4.735 1.00 82.38 100 SER A O 1
ATOM 776 N N . CYS A 1 101 ? 1.022 -3.280 -5.724 1.00 87.56 101 CYS A N 1
ATOM 777 C CA . CYS A 1 101 ? -0.034 -4.279 -5.822 1.00 87.56 101 CYS A CA 1
ATOM 778 C C . CYS A 1 101 ? -0.735 -4.237 -7.186 1.00 87.56 101 CYS A C 1
ATOM 780 O O . CYS A 1 101 ? -0.697 -3.236 -7.907 1.00 87.56 101 CYS A O 1
ATOM 782 N N . CYS A 1 102 ? -1.340 -5.356 -7.583 1.00 88.62 102 CYS A N 1
ATOM 783 C CA . CYS A 1 102 ? -2.182 -5.371 -8.771 1.00 88.62 102 CYS A CA 1
ATOM 784 C C . CYS A 1 102 ? -3.547 -4.749 -8.452 1.00 88.62 102 CYS A C 1
ATOM 786 O O . CYS A 1 102 ? -4.006 -4.792 -7.309 1.00 88.62 102 CYS A O 1
ATOM 788 N N . ARG A 1 103 ? -4.224 -4.220 -9.477 1.00 89.88 103 ARG A N 1
ATOM 789 C CA . ARG A 1 103 ? -5.542 -3.585 -9.322 1.00 89.88 103 ARG A CA 1
ATOM 790 C C . ARG A 1 103 ? -6.565 -4.495 -8.646 1.00 89.88 103 ARG A C 1
ATOM 792 O O 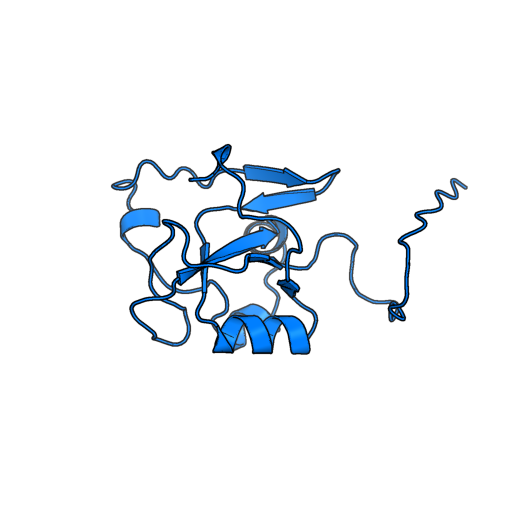. ARG A 1 103 ? -7.190 -4.073 -7.687 1.00 89.88 103 ARG A O 1
ATOM 799 N N . ARG A 1 104 ? -6.643 -5.761 -9.063 1.00 91.12 104 ARG A N 1
ATOM 800 C CA . ARG A 1 104 ? -7.571 -6.740 -8.480 1.00 91.12 104 ARG A CA 1
ATOM 801 C C . ARG A 1 104 ? -7.374 -6.907 -6.967 1.00 91.12 104 ARG A C 1
ATOM 803 O O . ARG A 1 104 ? -8.343 -6.891 -6.221 1.00 91.12 104 ARG A O 1
ATOM 810 N N . CYS A 1 105 ? -6.133 -7.082 -6.510 1.00 89.75 105 CYS A N 1
ATOM 811 C CA . CYS A 1 105 ? -5.848 -7.245 -5.082 1.00 89.75 105 CYS A CA 1
ATOM 812 C C . CYS A 1 105 ? -6.080 -5.948 -4.296 1.00 89.75 105 CYS A C 1
ATOM 814 O O . CYS A 1 105 ? -6.491 -6.016 -3.144 1.00 89.75 105 CYS A O 1
ATOM 816 N N . ALA A 1 106 ? -5.846 -4.781 -4.904 1.00 90.81 106 ALA A N 1
ATOM 817 C CA . ALA A 1 106 ? -6.166 -3.494 -4.294 1.00 90.81 106 ALA A CA 1
ATOM 818 C C . ALA A 1 106 ? -7.676 -3.281 -4.127 1.00 90.81 106 ALA A C 1
ATOM 820 O O . ALA A 1 106 ? -8.118 -2.934 -3.037 1.00 90.81 106 ALA A O 1
ATOM 821 N N . GLU A 1 107 ? -8.470 -3.547 -5.165 1.00 92.12 107 GLU A N 1
ATOM 822 C CA . GLU A 1 107 ? -9.936 -3.473 -5.103 1.00 92.12 107 GLU A CA 1
ATOM 823 C C . GLU A 1 107 ? -10.478 -4.404 -4.014 1.00 92.12 107 GLU A C 1
ATOM 825 O O . GLU A 1 107 ? -11.202 -3.961 -3.125 1.00 92.12 107 GLU A O 1
ATOM 830 N N . GLN A 1 108 ? -10.019 -5.657 -4.002 1.00 91.12 108 GLN A N 1
ATOM 831 C CA . GLN A 1 108 ? -10.400 -6.643 -2.993 1.00 91.12 108 GLN A CA 1
ATOM 832 C C . GLN A 1 108 ? -10.020 -6.214 -1.560 1.00 91.12 108 GLN A C 1
ATOM 834 O O . GLN A 1 108 ? -10.786 -6.449 -0.623 1.00 91.12 108 GLN A O 1
ATOM 839 N N . ALA A 1 109 ? -8.853 -5.590 -1.376 1.00 89.81 109 ALA A N 1
ATOM 840 C CA . ALA A 1 109 ? -8.400 -5.087 -0.080 1.00 89.81 109 ALA A CA 1
ATOM 841 C C . ALA A 1 109 ? -9.243 -3.908 0.428 1.00 89.81 109 ALA A C 1
ATOM 843 O O . ALA A 1 109 ? -9.525 -3.803 1.626 1.00 89.81 109 ALA A O 1
ATOM 844 N N . VAL A 1 110 ? -9.668 -3.034 -0.487 1.00 91.25 110 VAL A N 1
ATOM 845 C CA . VAL A 1 110 ? -10.559 -1.910 -0.183 1.00 91.25 110 VAL A CA 1
ATOM 846 C C . VAL A 1 110 ? -11.961 -2.408 0.165 1.00 91.25 110 VAL A C 1
ATOM 848 O O . VAL A 1 110 ? -12.519 -1.982 1.176 1.00 91.25 110 VAL A O 1
ATOM 851 N N . GLU A 1 111 ? -12.505 -3.354 -0.604 1.00 90.81 111 GLU A N 1
ATOM 852 C CA . GLU A 1 111 ? -13.818 -3.966 -0.345 1.00 90.81 111 GLU A CA 1
ATOM 853 C C . GLU A 1 111 ? -13.894 -4.637 1.031 1.00 90.81 111 GLU A C 1
ATOM 855 O O . GLU A 1 111 ? -14.910 -4.551 1.718 1.00 90.81 111 GLU A O 1
ATOM 860 N N . GLN A 1 112 ? -12.804 -5.272 1.460 1.00 85.88 112 GLN A N 1
ATOM 861 C CA . GLN A 1 112 ? -12.711 -5.929 2.765 1.00 85.88 112 GLN A CA 1
ATOM 862 C C . GLN A 1 112 ? -12.304 -4.994 3.905 1.00 85.88 112 GLN A C 1
ATOM 864 O O . GLN A 1 112 ? -12.224 -5.412 5.059 1.00 85.88 112 GLN A O 1
ATOM 869 N N . GLY A 1 113 ? -12.062 -3.721 3.599 1.00 87.31 113 GLY A N 1
ATOM 870 C CA . GLY A 1 113 ? -11.902 -2.673 4.594 1.00 87.31 113 GLY A CA 1
ATOM 871 C C . GLY A 1 113 ? -10.505 -2.529 5.189 1.00 87.31 113 GLY A C 1
ATOM 872 O O . GLY A 1 113 ? -10.344 -1.653 6.038 1.00 87.31 113 GLY A O 1
ATOM 873 N N . PHE A 1 114 ? -9.502 -3.290 4.741 1.00 87.00 114 PHE A N 1
ATOM 874 C CA . PHE A 1 114 ? -8.113 -3.160 5.210 1.00 87.00 114 PHE A CA 1
ATOM 875 C C . PHE A 1 114 ? -7.229 -2.294 4.296 1.00 87.00 114 PHE A C 1
ATOM 877 O O . PHE A 1 114 ? -6.065 -2.058 4.609 1.00 87.00 114 PHE A O 1
ATOM 884 N N . ALA A 1 115 ? -7.770 -1.751 3.204 1.00 90.81 115 ALA A N 1
ATOM 885 C CA . ALA A 1 115 ? -7.126 -0.702 2.417 1.00 90.81 115 ALA A CA 1
ATOM 886 C C . ALA A 1 115 ? -8.100 0.432 2.063 1.00 90.81 115 ALA A C 1
ATOM 888 O O . ALA A 1 115 ? -9.318 0.292 2.193 1.00 90.81 115 ALA A O 1
ATOM 889 N N . VAL A 1 116 ? -7.561 1.564 1.615 1.00 92.88 116 VAL A N 1
ATOM 890 C CA . VAL A 1 116 ? -8.307 2.705 1.068 1.00 92.88 116 VAL A CA 1
ATOM 891 C C . VAL A 1 116 ? -7.616 3.240 -0.182 1.00 92.88 116 VAL A C 1
ATOM 893 O O . VAL A 1 116 ? -6.391 3.178 -0.293 1.00 92.88 116 VAL A O 1
ATOM 896 N N . TRP A 1 117 ? -8.394 3.796 -1.109 1.00 93.38 117 TRP A N 1
ATOM 897 C CA . TRP A 1 117 ? -7.853 4.570 -2.225 1.00 93.38 117 TRP A CA 1
ATOM 898 C C . TRP A 1 117 ? -7.463 5.972 -1.757 1.00 93.38 117 TRP A C 1
ATOM 900 O O . TRP A 1 117 ? -8.207 6.621 -1.021 1.00 93.38 117 TRP A O 1
ATOM 910 N N . SER A 1 118 ? -6.300 6.442 -2.191 1.00 91.31 118 SER A N 1
ATOM 911 C CA . SER A 1 118 ? -5.875 7.825 -2.019 1.00 91.31 118 SER A CA 1
ATOM 912 C C . SER A 1 118 ? -6.528 8.713 -3.074 1.00 91.31 118 SER A C 1
ATOM 914 O O . SER A 1 118 ? -6.461 8.420 -4.263 1.00 91.31 118 SER A O 1
ATOM 916 N N . GLU A 1 119 ? -7.076 9.851 -2.649 1.00 86.44 119 GLU A N 1
ATOM 917 C CA . GLU A 1 119 ? -7.487 10.940 -3.552 1.00 86.44 119 GLU A CA 1
ATOM 918 C C . GLU A 1 119 ? -6.294 11.788 -4.034 1.00 86.44 119 GLU A C 1
ATOM 920 O O . GLU A 1 119 ? -6.440 12.670 -4.878 1.00 86.44 119 GLU A O 1
ATOM 925 N N . LYS A 1 120 ? -5.107 11.560 -3.460 1.00 86.00 120 LYS A N 1
ATOM 926 C CA . LYS A 1 120 ? -3.855 12.254 -3.783 1.00 86.00 120 LYS A CA 1
ATOM 927 C C . LYS A 1 120 ? -2.923 11.338 -4.569 1.00 86.00 120 LYS A C 1
ATOM 929 O O . LYS A 1 120 ? -2.931 10.128 -4.355 1.00 86.00 120 LYS A O 1
ATOM 934 N N . GLU A 1 121 ? -2.068 11.935 -5.392 1.00 84.75 121 GLU A N 1
ATOM 935 C CA . GLU A 1 121 ? -0.968 11.242 -6.070 1.00 84.75 121 GLU A CA 1
ATOM 936 C C . GLU A 1 121 ? 0.065 10.689 -5.077 1.00 84.75 121 GLU A C 1
ATOM 938 O O . GLU A 1 121 ? 0.175 11.153 -3.934 1.00 84.75 121 GLU A O 1
ATOM 943 N N . TYR A 1 122 ? 0.835 9.692 -5.521 1.00 82.94 122 TYR A N 1
ATOM 944 C CA . TYR A 1 122 ? 1.891 9.103 -4.704 1.00 82.94 122 TYR A CA 1
ATOM 945 C C . TYR A 1 122 ? 3.000 10.140 -4.430 1.00 82.94 122 TYR A C 1
ATOM 947 O O . TYR A 1 122 ? 3.435 10.828 -5.365 1.00 82.94 122 TYR A O 1
ATOM 955 N N . PRO A 1 123 ? 3.450 10.305 -3.166 1.00 80.19 123 PRO A N 1
ATOM 956 C CA . PRO A 1 123 ? 4.348 11.395 -2.799 1.00 80.19 123 PRO A CA 1
ATOM 957 C C . PRO A 1 123 ? 5.666 11.383 -3.584 1.00 80.19 123 PRO A C 1
ATOM 959 O O . PRO A 1 123 ? 6.402 10.402 -3.561 1.00 80.19 123 PRO A O 1
ATOM 962 N N . MET A 1 124 ? 6.019 12.520 -4.193 1.00 77.06 124 MET A N 1
ATOM 963 C CA . MET A 1 124 ? 7.267 12.693 -4.960 1.00 77.06 124 MET A CA 1
ATOM 964 C C . MET A 1 124 ? 8.535 12.348 -4.169 1.00 77.06 124 MET A C 1
ATOM 966 O O . MET A 1 124 ? 9.513 11.897 -4.749 1.00 77.06 124 MET A O 1
ATOM 970 N N . SER A 1 125 ? 8.538 12.565 -2.851 1.00 76.50 125 SER A N 1
ATOM 971 C CA . SER A 1 125 ? 9.671 12.232 -1.974 1.00 76.50 125 SER A CA 1
ATOM 972 C C . SER A 1 125 ? 9.894 10.728 -1.798 1.00 76.50 125 SER A C 1
ATOM 974 O O . SER A 1 125 ? 10.888 10.338 -1.194 1.00 76.50 125 SER A O 1
ATOM 976 N N . LEU A 1 126 ? 8.941 9.908 -2.245 1.00 74.44 126 LEU A N 1
ATOM 977 C CA . LEU A 1 126 ? 8.958 8.450 -2.158 1.00 74.44 126 LEU A CA 1
ATOM 978 C C . LEU A 1 126 ? 9.133 7.784 -3.533 1.00 74.44 126 LEU A C 1
ATOM 980 O O . LEU A 1 126 ? 8.992 6.562 -3.617 1.00 74.44 126 LEU A O 1
ATOM 984 N N . ARG A 1 127 ? 9.379 8.580 -4.584 1.00 68.31 127 ARG A N 1
ATOM 985 C CA . ARG A 1 127 ? 9.716 8.120 -5.937 1.00 68.31 127 ARG A CA 1
ATOM 986 C C . ARG A 1 127 ? 11.218 7.905 -6.083 1.00 68.31 127 ARG A C 1
ATOM 988 O O . ARG A 1 127 ? 11.986 8.707 -5.503 1.00 68.31 127 ARG A O 1
#

pLDDT: mean 70.46, std 18.13, range [30.69, 93.38]

Foldseek 3Di:
DDDDDDDDDDDDDPDPDDDPQQAKEKEDDQDPQFADQQVGRGTFRIWIWHFPCCPPPNVPVVCVVLSGQVGDDVCLVVCVDVDPQDWDDDPNTTTTTSTGHHPVSQVVCVVVPRYDYDPDHDDPVRD